Protein AF-A0A6N7YZJ5-F1 (afdb_monomer)

Foldseek 3Di:
DDDDPPPPDPDPDPDKDKDKDKDKDAACAWDQPDPVGTDHHGDIDIDIWIWIFDDDPNDTPDIDTHDDDPPPPDPDDDPPPDD

Organism: NCBI:txid664692

Radius of gyration: 19.22 Å; Cα contacts (8 Å, |Δi|>4): 106; chains: 1; bounding box: 45×31×56 Å

pLDDT: mean 73.11, std 19.75, range [38.09, 96.5]

Nearest PDB structures (foldseek):
  7xdu-assembly1_A  TM=4.362E-01  e=9.620E+00  Thermoanaerobacter thermohydrosulfuricus
  2dtt-assembly2_E  TM=3.140E-01  e=3.297E+00  Pyrococcus horikoshii OT3
  6iaq-assembly1_A  TM=3.910E-01  e=9.620E+00  Mycolicibacterium smegmatis

Structure (mmCIF, N/CA/C/O backbone):
data_AF-A0A6N7YZJ5-F1
#
_entry.id   AF-A0A6N7YZJ5-F1
#
loop_
_atom_site.group_PDB
_atom_site.id
_atom_site.type_symbol
_atom_site.label_atom_id
_atom_site.label_alt_id
_atom_site.label_comp_id
_atom_site.label_asym_id
_atom_site.label_entity_id
_atom_site.label_seq_id
_atom_site.pdbx_PDB_ins_code
_atom_site.Cartn_x
_atom_site.Cartn_y
_atom_site.Cartn_z
_atom_site.occupancy
_atom_site.B_iso_or_equiv
_atom_site.auth_seq_id
_atom_site.auth_comp_id
_atom_site.auth_asym_id
_atom_site.auth_atom_id
_atom_site.pdbx_PDB_model_num
AT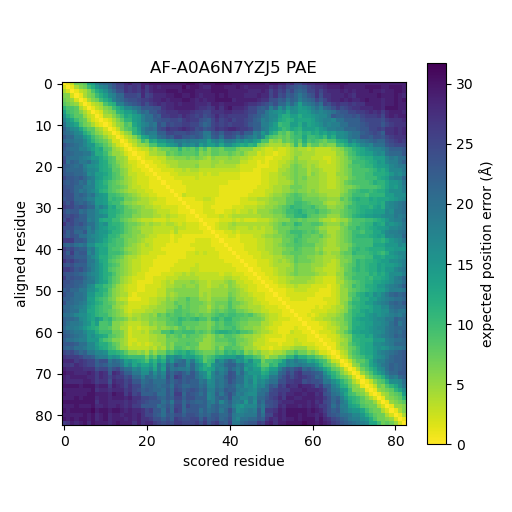OM 1 N N . MET A 1 1 ? 8.150 -15.289 39.747 1.00 39.47 1 MET A N 1
ATOM 2 C CA . MET A 1 1 ? 7.617 -15.222 38.370 1.00 39.47 1 MET A CA 1
ATOM 3 C C . MET A 1 1 ? 6.662 -14.042 38.314 1.00 39.47 1 MET A C 1
ATOM 5 O O . MET A 1 1 ? 5.509 -14.184 38.695 1.00 39.47 1 MET A O 1
ATOM 9 N N . GLU A 1 2 ? 7.171 -12.857 37.973 1.00 38.09 2 GLU A N 1
ATOM 10 C CA . GLU A 1 2 ? 6.355 -11.644 37.856 1.00 38.09 2 GLU A CA 1
ATOM 11 C C . GLU A 1 2 ? 5.547 -11.687 36.559 1.00 38.09 2 GLU A C 1
ATOM 13 O O . GLU A 1 2 ? 6.093 -11.828 35.464 1.00 38.09 2 GLU A O 1
ATOM 18 N N . GLY A 1 3 ? 4.224 -11.617 36.709 1.00 42.62 3 GLY A N 1
ATOM 19 C CA . GLY A 1 3 ? 3.276 -11.594 35.608 1.00 42.62 3 GLY A CA 1
ATOM 20 C C . GLY A 1 3 ? 3.448 -10.327 34.783 1.00 42.62 3 GLY A C 1
ATOM 21 O O . GLY A 1 3 ? 3.354 -9.212 35.293 1.00 42.62 3 GLY A O 1
ATOM 22 N N . THR A 1 4 ? 3.683 -10.504 33.488 1.00 47.03 4 THR A N 1
ATOM 23 C CA . THR A 1 4 ? 3.691 -9.425 32.508 1.00 47.03 4 THR A CA 1
ATOM 24 C C . THR A 1 4 ? 2.309 -8.782 32.523 1.00 47.03 4 THR A C 1
ATOM 26 O O . THR A 1 4 ? 1.324 -9.394 32.111 1.00 47.03 4 THR A O 1
ATOM 29 N N . ALA A 1 5 ? 2.221 -7.558 33.046 1.00 51.81 5 ALA A N 1
ATOM 30 C CA . ALA A 1 5 ? 1.012 -6.755 33.000 1.00 51.81 5 ALA A CA 1
ATOM 31 C C . ALA A 1 5 ? 0.604 -6.586 31.530 1.00 51.81 5 ALA A C 1
ATOM 33 O O . ALA A 1 5 ? 1.188 -5.794 30.788 1.00 51.81 5 ALA A O 1
ATOM 34 N N . GLY A 1 6 ? -0.366 -7.394 31.093 1.00 45.38 6 GLY A N 1
ATOM 35 C CA . GLY A 1 6 ? -0.927 -7.320 29.755 1.00 45.38 6 GLY A CA 1
ATOM 36 C C . GLY A 1 6 ? -1.394 -5.893 29.521 1.00 45.38 6 GLY A C 1
ATOM 37 O O . GLY A 1 6 ? -2.223 -5.384 30.279 1.00 45.38 6 GLY A O 1
ATOM 38 N N . ARG A 1 7 ? -0.819 -5.225 28.513 1.00 55.44 7 ARG A N 1
ATOM 39 C CA . ARG A 1 7 ? -1.233 -3.878 28.114 1.00 55.44 7 ARG A CA 1
ATOM 40 C C . ARG A 1 7 ? -2.742 -3.917 27.897 1.00 55.44 7 ARG A C 1
ATOM 42 O O . ARG A 1 7 ? -3.216 -4.505 26.928 1.00 55.44 7 ARG A O 1
ATOM 49 N N . ARG A 1 8 ? -3.501 -3.327 28.824 1.00 51.81 8 ARG A N 1
ATOM 50 C CA . ARG A 1 8 ? -4.939 -3.129 28.662 1.00 51.81 8 ARG A CA 1
ATOM 51 C C . ARG A 1 8 ? -5.104 -2.121 27.542 1.00 51.81 8 ARG A C 1
ATOM 53 O O . ARG A 1 8 ? -4.949 -0.920 27.750 1.00 51.81 8 ARG A O 1
ATOM 60 N N . PHE A 1 9 ? -5.358 -2.622 26.339 1.00 53.62 9 PHE A N 1
ATOM 61 C CA . PHE A 1 9 ? -5.819 -1.770 25.262 1.00 53.62 9 PHE A CA 1
ATOM 62 C C . PHE A 1 9 ? -7.137 -1.135 25.718 1.00 53.62 9 PHE A C 1
ATOM 64 O O . PHE A 1 9 ? -7.991 -1.841 26.267 1.00 53.62 9 PHE A O 1
ATOM 71 N N . PRO A 1 10 ? -7.298 0.189 25.565 1.00 55.66 10 PRO A N 1
ATOM 72 C CA . PRO A 1 10 ? -8.555 0.838 25.892 1.00 55.66 10 PRO A CA 1
ATOM 73 C C . PRO A 1 10 ? -9.693 0.145 25.129 1.00 55.66 10 PRO A C 1
ATOM 75 O O . PRO A 1 10 ? -9.460 -0.345 24.017 1.00 55.66 10 PRO A O 1
ATOM 78 N N . PRO A 1 11 ? -10.909 0.082 25.704 1.00 58.38 11 PRO A N 1
ATOM 79 C CA . PRO A 1 11 ? -12.045 -0.538 25.036 1.00 58.38 11 PRO A CA 1
ATOM 80 C C . PRO A 1 11 ? -12.168 0.039 23.627 1.00 58.38 11 PRO A C 1
ATOM 82 O O . PRO A 1 11 ? -12.111 1.260 23.445 1.00 58.38 11 PRO A O 1
ATOM 85 N N . ALA A 1 12 ? -12.267 -0.849 22.633 1.00 62.16 12 ALA A N 1
ATOM 86 C CA . ALA A 1 12 ? -12.317 -0.463 21.231 1.00 62.16 12 ALA A CA 1
ATOM 87 C C . ALA A 1 12 ? -13.409 0.599 21.054 1.00 62.16 12 ALA A C 1
ATOM 89 O O . ALA A 1 12 ? -14.590 0.336 21.299 1.00 62.16 12 ALA A O 1
ATOM 90 N N . ARG A 1 13 ? -13.014 1.823 20.675 1.00 60.09 13 ARG A N 1
ATOM 91 C CA . ARG A 1 13 ? -13.978 2.864 20.309 1.00 60.09 13 ARG A CA 1
ATOM 92 C C . ARG A 1 13 ? -14.848 2.287 19.199 1.00 60.09 13 ARG A C 1
ATOM 94 O O . ARG A 1 13 ? -14.333 1.970 18.133 1.00 60.09 13 ARG A O 1
ATOM 101 N N . ARG A 1 14 ? -16.151 2.143 19.446 1.00 59.91 14 ARG A N 1
ATOM 102 C CA . ARG A 1 14 ? -17.100 1.733 18.407 1.00 59.91 14 ARG A CA 1
ATOM 103 C C . ARG A 1 14 ? -17.133 2.826 17.340 1.00 59.91 14 ARG A C 1
ATOM 105 O O . ARG A 1 14 ? -17.612 3.925 17.598 1.00 59.91 14 ARG A O 1
ATOM 112 N N . GLY A 1 15 ? -16.581 2.537 16.167 1.00 64.81 15 GLY A N 1
ATOM 113 C CA . GLY A 1 15 ? -16.550 3.456 15.035 1.00 64.81 15 GLY A CA 1
ATOM 114 C C . GLY A 1 15 ? -15.475 3.079 14.014 1.00 64.81 15 GLY A C 1
ATOM 115 O O . GLY A 1 15 ? -14.598 2.272 14.314 1.00 64.81 15 GLY A O 1
ATOM 116 N N . PRO A 1 16 ? -15.529 3.644 12.798 1.00 69.00 16 PRO A N 1
ATOM 117 C CA . PRO A 1 16 ? -14.525 3.385 11.775 1.00 69.00 16 PRO A CA 1
ATOM 118 C C . PRO A 1 16 ? -13.175 3.960 12.210 1.00 69.00 16 PRO A C 1
ATOM 120 O O . PRO A 1 16 ? -13.037 5.173 12.390 1.00 69.00 16 PRO A O 1
ATOM 123 N N . HIS A 1 17 ? -12.163 3.107 12.339 1.00 84.69 17 HIS A N 1
ATOM 124 C CA . HIS A 1 17 ? -10.799 3.556 12.586 1.00 84.69 17 HIS A CA 1
ATOM 125 C C . HIS A 1 17 ? -10.117 3.890 11.262 1.00 84.69 17 HIS A C 1
ATOM 127 O O . HIS A 1 17 ? -10.366 3.245 10.241 1.00 84.69 17 HIS A O 1
ATOM 133 N N . ARG A 1 18 ? -9.259 4.913 11.265 1.00 84.31 18 ARG A N 1
ATOM 134 C CA . ARG A 1 18 ? -8.475 5.315 10.095 1.00 84.31 18 ARG A CA 1
ATOM 135 C C . ARG A 1 18 ? -7.027 5.535 10.495 1.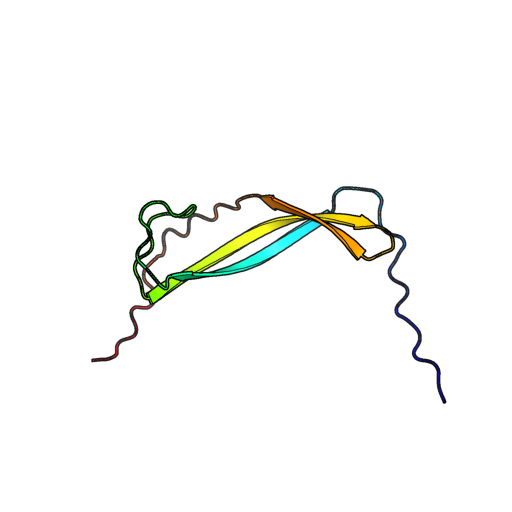00 84.31 18 ARG A C 1
ATOM 137 O O . ARG A 1 18 ? -6.762 6.159 11.517 1.00 84.31 18 ARG A O 1
ATOM 144 N N . THR A 1 19 ? -6.107 5.050 9.676 1.00 88.12 19 THR A N 1
ATOM 145 C CA . THR A 1 19 ? -4.671 5.289 9.822 1.00 88.12 19 THR A CA 1
ATOM 146 C C . THR A 1 19 ? -4.018 5.468 8.456 1.00 88.12 19 THR A C 1
ATOM 148 O O . THR A 1 19 ? -4.606 5.139 7.426 1.00 88.12 19 THR A O 1
ATOM 151 N N . ARG A 1 20 ? -2.797 5.997 8.436 1.00 87.38 20 ARG A N 1
ATOM 152 C CA . ARG A 1 20 ? -1.953 6.030 7.240 1.00 87.38 20 ARG A CA 1
ATOM 153 C C . ARG A 1 20 ? -1.073 4.783 7.232 1.00 87.38 20 ARG A C 1
ATOM 155 O O . ARG A 1 20 ? -0.484 4.453 8.256 1.00 87.38 20 ARG A O 1
ATOM 162 N N . ALA A 1 21 ? -0.972 4.117 6.089 1.00 85.38 21 ALA A N 1
ATOM 163 C CA . ALA A 1 21 ? -0.046 3.010 5.882 1.00 85.38 21 ALA A CA 1
ATOM 164 C C . ALA A 1 21 ? 0.955 3.371 4.788 1.00 85.38 21 ALA A C 1
ATOM 166 O O . ALA A 1 21 ? 0.565 3.824 3.712 1.00 85.38 21 ALA A O 1
ATOM 167 N N . LEU A 1 22 ? 2.238 3.150 5.060 1.00 87.00 22 LEU A N 1
ATOM 168 C CA . LEU A 1 22 ? 3.287 3.202 4.048 1.00 87.00 22 LEU A CA 1
ATOM 169 C C . LEU A 1 22 ? 3.235 1.899 3.247 1.00 87.00 22 LEU A C 1
ATOM 171 O O . LEU A 1 22 ? 3.149 0.821 3.828 1.00 87.00 22 LEU A O 1
ATOM 175 N N . THR A 1 23 ? 3.206 2.001 1.923 1.00 84.25 23 THR A N 1
ATOM 176 C CA . THR A 1 23 ? 3.122 0.859 1.008 1.00 84.25 23 THR A CA 1
ATOM 177 C C . THR A 1 23 ? 4.254 0.936 -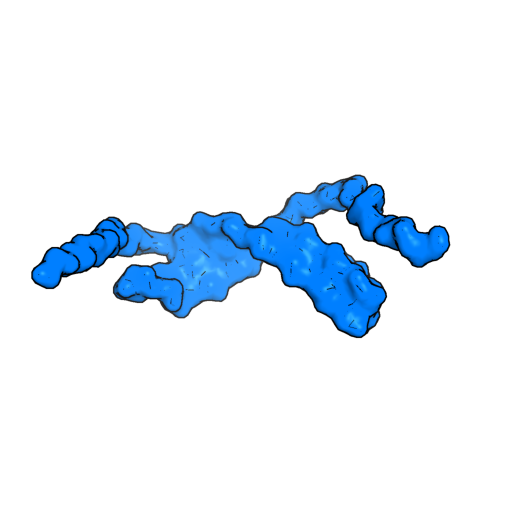0.006 1.00 84.25 23 THR A C 1
ATOM 179 O O . THR A 1 23 ? 4.539 2.014 -0.527 1.00 84.25 23 THR A O 1
ATOM 182 N N . GLU A 1 24 ? 4.868 -0.209 -0.289 1.00 90.50 24 GLU A N 1
ATOM 183 C CA . GLU A 1 24 ? 5.905 -0.378 -1.304 1.00 90.50 24 GLU A CA 1
ATOM 184 C C . GLU A 1 24 ? 5.479 -1.488 -2.272 1.00 90.50 24 GLU A C 1
ATOM 186 O O . GLU A 1 24 ? 5.030 -2.553 -1.845 1.00 90.50 24 GLU A O 1
ATOM 191 N N . PHE A 1 25 ? 5.581 -1.224 -3.573 1.00 88.31 25 PHE A N 1
ATOM 192 C CA . PHE A 1 25 ? 5.294 -2.173 -4.643 1.00 88.31 25 PHE A CA 1
ATOM 193 C C . PHE A 1 25 ? 6.567 -2.432 -5.435 1.00 88.31 25 PHE A C 1
ATOM 195 O O . PHE A 1 25 ? 7.156 -1.494 -5.965 1.00 88.31 25 PHE A O 1
ATOM 202 N N . HIS A 1 26 ? 6.950 -3.701 -5.558 1.00 93.44 26 HIS A N 1
ATOM 203 C CA . HIS A 1 26 ? 8.060 -4.132 -6.404 1.00 93.44 26 HIS A CA 1
ATOM 204 C C . HIS A 1 26 ? 7.508 -4.746 -7.686 1.00 93.44 26 HIS A C 1
ATOM 206 O O . HIS A 1 26 ? 6.756 -5.724 -7.645 1.00 93.44 26 HIS A O 1
ATOM 212 N N . ALA A 1 27 ? 7.875 -4.178 -8.828 1.00 94.94 27 ALA A N 1
ATOM 213 C CA . ALA A 1 27 ? 7.492 -4.711 -10.122 1.00 94.94 27 ALA A CA 1
ATOM 214 C C . ALA A 1 27 ? 8.480 -5.800 -10.553 1.00 94.94 27 ALA A C 1
ATOM 216 O O . ALA A 1 27 ? 9.599 -5.514 -10.963 1.00 94.94 27 ALA A O 1
ATOM 217 N N . PHE A 1 28 ? 8.065 -7.064 -10.496 1.00 95.06 28 PHE A N 1
ATOM 218 C CA . PHE A 1 28 ? 8.855 -8.170 -11.058 1.00 95.06 28 PHE A CA 1
ATOM 219 C C . PHE A 1 28 ? 8.716 -8.275 -12.585 1.00 95.06 28 PHE A C 1
ATOM 221 O O . PHE A 1 28 ? 9.589 -8.820 -13.255 1.00 95.06 28 PHE A O 1
ATOM 228 N N . HIS A 1 29 ? 7.631 -7.723 -13.134 1.00 96.38 29 HIS A N 1
ATOM 229 C CA . HIS A 1 29 ? 7.329 -7.674 -14.561 1.00 96.38 29 HIS A CA 1
ATOM 230 C C . HIS A 1 29 ? 6.701 -6.326 -14.917 1.00 96.38 29 HIS A C 1
ATOM 232 O O . HIS A 1 29 ? 6.128 -5.654 -14.055 1.00 96.38 29 HIS A O 1
ATOM 238 N N . ASP A 1 30 ? 6.758 -5.970 -16.198 1.00 95.50 30 ASP A N 1
ATOM 239 C CA . ASP A 1 30 ? 6.068 -4.802 -16.734 1.00 95.50 30 ASP A CA 1
ATOM 240 C C . ASP A 1 30 ? 4.556 -4.880 -16.485 1.00 95.50 30 ASP A C 1
ATOM 242 O O . ASP A 1 30 ? 3.907 -5.913 -16.679 1.00 95.50 30 ASP A O 1
ATOM 246 N N . ARG A 1 31 ? 3.973 -3.752 -16.079 1.00 92.50 31 ARG A N 1
ATOM 247 C CA . ARG A 1 31 ? 2.543 -3.619 -15.819 1.00 92.50 31 ARG A CA 1
ATOM 248 C C . ARG A 1 31 ? 2.055 -2.244 -16.244 1.00 92.50 31 ARG A C 1
ATOM 250 O O . ARG A 1 31 ? 2.087 -1.292 -15.472 1.00 92.50 31 ARG A O 1
ATOM 257 N N . GLU A 1 32 ? 1.522 -2.160 -17.459 1.00 92.56 32 GLU A N 1
ATOM 258 C CA . GLU A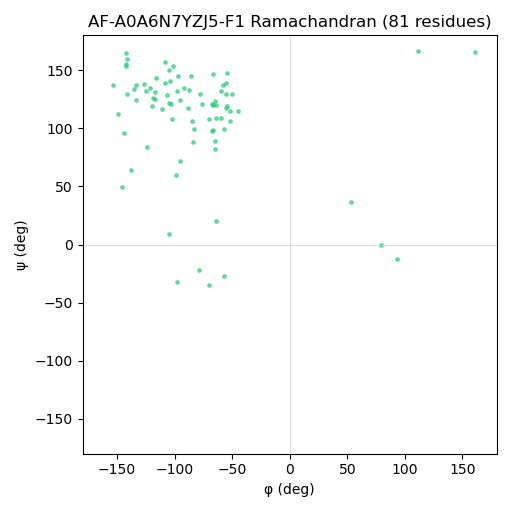 1 32 ? 1.004 -0.890 -17.988 1.00 92.56 32 GLU A CA 1
ATOM 259 C C . GLU A 1 32 ? -0.279 -0.435 -17.284 1.00 92.56 32 GLU A C 1
ATOM 261 O O . GLU A 1 32 ? -0.485 0.749 -17.037 1.00 92.56 32 GLU A O 1
ATOM 266 N N . GLN A 1 33 ? -1.121 -1.390 -16.889 1.00 89.38 33 GLN A N 1
ATOM 267 C CA . GLN A 1 33 ? -2.372 -1.138 -16.174 1.00 89.38 33 GLN A CA 1
ATOM 268 C C . GLN A 1 33 ? -2.187 -1.358 -14.671 1.00 89.38 33 GLN A C 1
ATOM 270 O O . GLN A 1 33 ? -2.803 -2.249 -14.074 1.00 89.38 33 GLN A O 1
ATOM 275 N N . PHE A 1 34 ? -1.275 -0.603 -14.062 1.00 86.62 34 PHE A N 1
ATOM 276 C CA . PHE A 1 34 ? -1.144 -0.560 -12.611 1.00 86.62 34 PHE A CA 1
ATOM 277 C C . PHE A 1 34 ? -1.892 0.646 -12.034 1.00 86.62 34 PHE A C 1
ATOM 279 O O . PHE A 1 34 ? -1.987 1.709 -12.645 1.00 86.62 34 PHE A O 1
ATOM 286 N N . THR A 1 35 ? -2.463 0.462 -10.844 1.00 80.38 35 THR A N 1
ATOM 287 C CA . THR A 1 35 ? -3.403 1.401 -10.212 1.00 80.38 35 THR A CA 1
ATOM 288 C C . THR A 1 35 ? -2.836 2.815 -10.038 1.00 80.38 35 THR A C 1
ATOM 290 O O . THR A 1 35 ? -3.606 3.779 -10.017 1.00 80.38 35 THR A O 1
ATOM 293 N N . PHE A 1 36 ? -1.511 2.948 -9.919 1.00 77.69 36 PHE A N 1
ATOM 294 C CA . PHE A 1 36 ? -0.811 4.222 -9.718 1.00 77.69 36 PHE A CA 1
ATOM 295 C C . PHE A 1 36 ? -0.091 4.743 -10.975 1.00 77.69 36 PHE A C 1
ATOM 297 O O . PHE A 1 36 ? 0.608 5.749 -10.906 1.00 77.69 36 PHE A O 1
ATOM 304 N N . GLY A 1 37 ? -0.325 4.114 -12.127 1.00 86.00 37 GLY A N 1
ATOM 305 C CA . GLY A 1 37 ? 0.367 4.379 -13.389 1.00 86.00 37 GLY A CA 1
ATOM 306 C C . GLY A 1 37 ? 1.265 3.207 -13.793 1.00 86.00 37 GLY A C 1
ATOM 307 O O . GLY A 1 37 ? 1.494 2.325 -12.970 1.00 86.00 37 GLY A O 1
ATOM 308 N N . PRO A 1 38 ? 1.750 3.164 -15.045 1.00 90.94 38 PRO A N 1
ATOM 309 C CA . PRO A 1 38 ? 2.574 2.065 -15.540 1.00 90.94 38 PRO A CA 1
ATOM 310 C C . PRO A 1 38 ? 3.814 1.812 -14.674 1.00 90.94 38 PRO A C 1
ATOM 312 O O . PRO A 1 38 ? 4.487 2.762 -14.277 1.00 90.94 38 PRO A O 1
ATOM 315 N N . LEU A 1 39 ? 4.138 0.540 -14.442 1.00 92.25 39 LEU A N 1
ATOM 316 C CA . LEU A 1 39 ? 5.398 0.101 -13.835 1.00 92.25 39 LEU A CA 1
ATOM 317 C C . LEU A 1 39 ? 6.197 -0.740 -14.831 1.00 92.25 39 LEU A C 1
ATOM 319 O O . LEU A 1 39 ? 5.616 -1.529 -15.581 1.00 92.25 39 LEU A O 1
ATOM 323 N N . ARG A 1 40 ? 7.520 -0.594 -14.822 1.00 94.62 40 ARG A N 1
ATOM 324 C CA . ARG A 1 40 ? 8.462 -1.456 -15.546 1.00 94.62 40 ARG A CA 1
ATOM 325 C C . ARG A 1 40 ? 9.105 -2.455 -14.590 1.00 94.62 40 ARG A C 1
ATOM 327 O O . ARG A 1 40 ? 9.192 -2.206 -13.390 1.00 94.62 40 ARG A O 1
ATOM 334 N N . ALA A 1 41 ? 9.541 -3.598 -15.107 1.00 96.50 41 ALA A N 1
ATOM 335 C CA . ALA A 1 41 ? 10.255 -4.592 -14.314 1.00 96.50 41 ALA A CA 1
ATOM 336 C C . ALA A 1 41 ? 11.488 -3.964 -13.635 1.00 96.50 41 ALA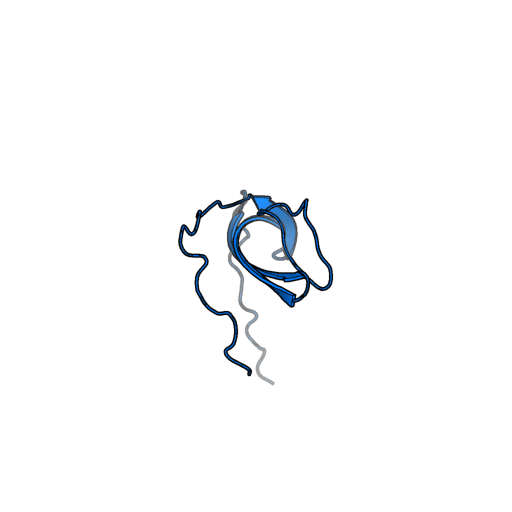 A C 1
ATOM 338 O O . ALA A 1 41 ? 12.296 -3.297 -14.280 1.00 96.50 41 ALA A O 1
ATOM 339 N N . GLY A 1 42 ? 11.622 -4.181 -12.328 1.00 95.31 42 GLY A N 1
ATOM 340 C CA . GLY A 1 42 ? 12.646 -3.580 -11.474 1.00 95.31 42 GLY A CA 1
ATOM 341 C C . GLY A 1 42 ? 12.217 -2.288 -10.773 1.00 95.31 42 GLY A C 1
ATOM 342 O O . GLY A 1 42 ? 12.898 -1.871 -9.836 1.00 95.31 42 GLY A O 1
ATOM 343 N N . ASP A 1 43 ? 11.095 -1.674 -11.161 1.00 90.50 43 ASP A N 1
ATOM 344 C CA . ASP A 1 43 ? 10.605 -0.470 -10.492 1.00 90.50 43 ASP A CA 1
ATOM 345 C C . ASP A 1 43 ? 10.156 -0.761 -9.055 1.00 90.50 43 ASP A C 1
ATOM 347 O O . ASP A 1 43 ? 9.581 -1.810 -8.739 1.00 90.50 43 ASP A O 1
ATOM 351 N N . VAL A 1 44 ? 10.363 0.237 -8.196 1.00 90.31 44 VAL A N 1
ATOM 352 C CA . VAL A 1 44 ? 9.810 0.286 -6.844 1.00 90.31 44 VAL A CA 1
ATOM 353 C C . VAL A 1 44 ? 8.934 1.525 -6.722 1.00 90.31 44 VAL A C 1
ATOM 355 O O . VAL A 1 44 ? 9.402 2.654 -6.878 1.00 90.31 44 VAL A O 1
ATOM 358 N N . ASP A 1 45 ? 7.650 1.323 -6.439 1.00 86.19 45 ASP A N 1
ATOM 359 C CA . ASP A 1 45 ? 6.700 2.406 -6.195 1.00 86.19 45 ASP A CA 1
ATOM 360 C C . ASP A 1 45 ? 6.351 2.492 -4.712 1.00 86.19 45 ASP A C 1
ATOM 362 O O . ASP A 1 45 ? 5.973 1.500 -4.092 1.00 86.19 45 ASP A O 1
ATOM 366 N N . ARG A 1 46 ? 6.472 3.690 -4.138 1.00 87.44 46 ARG A N 1
ATOM 367 C CA . ARG A 1 46 ? 6.199 3.951 -2.723 1.00 87.44 46 ARG A CA 1
ATOM 368 C C . ARG A 1 46 ? 5.070 4.951 -2.604 1.00 87.44 46 ARG A C 1
ATOM 370 O O . ARG A 1 46 ? 5.156 6.054 -3.140 1.00 87.44 46 ARG A O 1
ATOM 377 N N . CYS A 1 47 ? 4.036 4.601 -1.851 1.00 82.31 47 CYS A N 1
ATOM 378 C CA . CYS A 1 47 ? 2.927 5.507 -1.593 1.00 82.31 47 CYS A CA 1
ATOM 379 C C . CYS A 1 47 ? 2.411 5.382 -0.160 1.00 82.31 47 CYS A C 1
ATOM 381 O O . CYS A 1 47 ? 2.574 4.368 0.518 1.00 82.31 47 CYS A O 1
ATOM 383 N N . THR A 1 48 ? 1.791 6.455 0.324 1.00 85.56 48 THR A N 1
ATOM 384 C CA . THR A 1 48 ? 1.031 6.413 1.574 1.00 85.56 48 THR A CA 1
ATOM 385 C C . THR A 1 48 ? -0.421 6.165 1.221 1.00 85.56 48 THR A C 1
ATOM 387 O O . THR A 1 48 ? -0.988 6.946 0.470 1.00 85.56 48 THR A O 1
ATOM 390 N N . ASN A 1 49 ? -1.030 5.124 1.778 1.00 84.75 49 ASN A N 1
ATOM 391 C CA . ASN A 1 49 ? -2.449 4.829 1.620 1.00 84.75 49 ASN A CA 1
ATOM 392 C C . ASN A 1 49 ? -3.228 5.178 2.891 1.00 84.75 49 ASN A C 1
ATOM 394 O O . ASN A 1 49 ? -2.707 5.086 4.005 1.00 84.75 49 ASN A O 1
ATOM 398 N N . MET A 1 50 ? -4.499 5.554 2.736 1.00 87.69 50 MET A N 1
ATOM 399 C CA . MET A 1 50 ? -5.402 5.713 3.873 1.00 87.69 50 MET A CA 1
ATOM 400 C C . MET A 1 50 ? -6.070 4.369 4.152 1.00 87.69 50 MET A C 1
ATOM 402 O O . MET A 1 50 ? -6.805 3.851 3.317 1.00 87.69 50 MET A O 1
ATOM 406 N N . VAL A 1 51 ? -5.845 3.799 5.328 1.00 88.81 51 VAL A N 1
ATOM 407 C CA . VAL A 1 51 ? -6.408 2.506 5.718 1.00 88.81 51 VAL A CA 1
ATOM 408 C C . VAL A 1 51 ? -7.537 2.728 6.703 1.00 88.81 51 VAL A C 1
ATOM 410 O O . VAL A 1 51 ? -7.353 3.313 7.764 1.00 88.81 51 VAL A O 1
ATOM 413 N N . HIS A 1 52 ? -8.717 2.253 6.337 1.00 89.56 52 HIS A N 1
ATOM 414 C CA . HIS A 1 52 ? -9.885 2.186 7.192 1.00 89.56 52 HIS A CA 1
ATOM 415 C C . HIS A 1 52 ? -9.978 0.775 7.754 1.00 89.56 52 HIS A C 1
ATOM 417 O O . HIS A 1 52 ? -9.898 -0.194 6.998 1.00 89.56 52 HIS A O 1
ATOM 423 N N . TYR A 1 53 ? -10.188 0.638 9.054 1.00 89.62 53 TYR A N 1
ATOM 424 C CA . TYR A 1 53 ? -10.329 -0.672 9.664 1.00 89.62 53 TYR A CA 1
ATOM 425 C C . TYR A 1 53 ? -11.371 -0.693 10.771 1.00 89.62 53 TYR A C 1
ATOM 427 O O . TYR A 1 53 ? -11.652 0.316 11.417 1.00 89.62 53 TYR A O 1
ATOM 435 N N . ASP A 1 54 ? -11.930 -1.879 10.968 1.00 88.25 54 ASP A N 1
ATOM 436 C CA . ASP A 1 54 ? -12.845 -2.182 12.057 1.00 88.25 54 ASP A CA 1
ATOM 437 C C . ASP A 1 54 ? -12.113 -3.083 13.053 1.00 88.25 54 ASP A C 1
ATOM 439 O O . ASP A 1 54 ? -11.380 -3.994 12.647 1.00 88.25 54 ASP A O 1
ATOM 443 N N . LEU A 1 55 ? -12.308 -2.830 14.346 1.00 88.38 55 LEU A N 1
ATOM 444 C CA . LEU A 1 55 ? -11.808 -3.692 15.412 1.00 88.38 55 LEU A CA 1
ATOM 445 C C . LEU A 1 55 ? -12.946 -4.531 15.998 1.00 88.38 55 LEU A C 1
ATOM 447 O O . LEU A 1 55 ? -14.049 -4.029 16.215 1.00 88.38 55 LEU A O 1
ATOM 451 N N . ARG A 1 56 ? -12.659 -5.796 16.302 1.00 86.50 56 ARG A N 1
ATOM 452 C CA . ARG A 1 56 ? -13.517 -6.704 17.067 1.00 86.50 56 ARG A CA 1
ATOM 453 C C . ARG A 1 56 ? -12.649 -7.402 18.102 1.00 86.50 56 ARG A C 1
ATOM 455 O O . ARG A 1 56 ? -11.627 -7.975 17.745 1.00 86.50 56 ARG A O 1
ATOM 462 N N . ASP A 1 57 ? -13.024 -7.294 19.374 1.00 88.12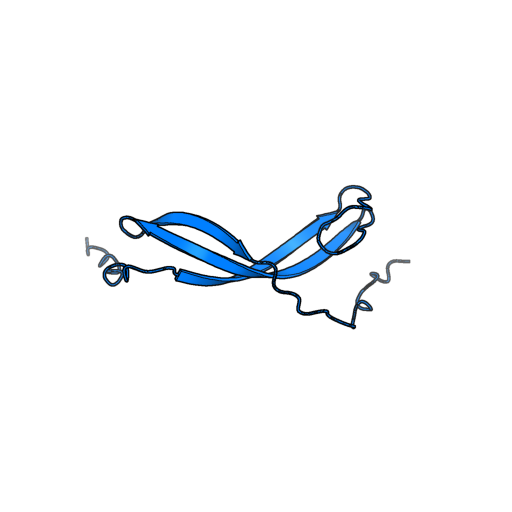 57 ASP A N 1
ATOM 463 C CA . ASP A 1 57 ? -12.299 -7.911 20.494 1.00 88.12 57 ASP A CA 1
ATOM 464 C C . ASP A 1 57 ? -10.798 -7.542 20.527 1.00 88.12 57 ASP A C 1
ATOM 466 O O . ASP A 1 57 ? -9.934 -8.348 20.851 1.00 88.12 57 ASP A O 1
ATOM 470 N N . GLY A 1 58 ? -10.481 -6.294 20.151 1.00 84.69 58 GLY A N 1
ATOM 471 C CA . GLY A 1 58 ? -9.109 -5.771 20.090 1.00 84.69 58 GLY A CA 1
ATOM 472 C C . GLY A 1 58 ? -8.305 -6.189 18.853 1.00 84.69 58 GLY A C 1
ATOM 473 O O . GLY A 1 58 ? -7.170 -5.747 18.696 1.00 84.69 58 GLY A O 1
ATOM 474 N N . LEU A 1 59 ? -8.887 -6.988 17.956 1.00 86.44 59 LEU A N 1
ATOM 475 C CA . LEU A 1 59 ? -8.259 -7.477 16.729 1.00 86.44 59 LEU A CA 1
ATOM 476 C C . LEU A 1 59 ? -8.855 -6.810 15.489 1.00 86.44 59 LEU A C 1
ATOM 478 O O . LEU A 1 59 ? -9.994 -6.343 15.503 1.00 86.44 59 LEU A O 1
ATOM 482 N N . PHE A 1 60 ? -8.102 -6.790 14.389 1.00 87.31 60 PHE A N 1
ATOM 483 C CA . PHE A 1 60 ? -8.619 -6.333 13.101 1.00 87.31 60 PHE A CA 1
ATOM 484 C C . PHE A 1 60 ? -9.684 -7.300 12.581 1.00 87.31 60 PHE A C 1
ATOM 486 O O . PHE A 1 60 ? -9.411 -8.473 12.349 1.00 87.31 60 PHE A O 1
ATOM 493 N N . ALA A 1 61 ? -10.890 -6.787 12.362 1.00 87.88 61 ALA A N 1
ATOM 49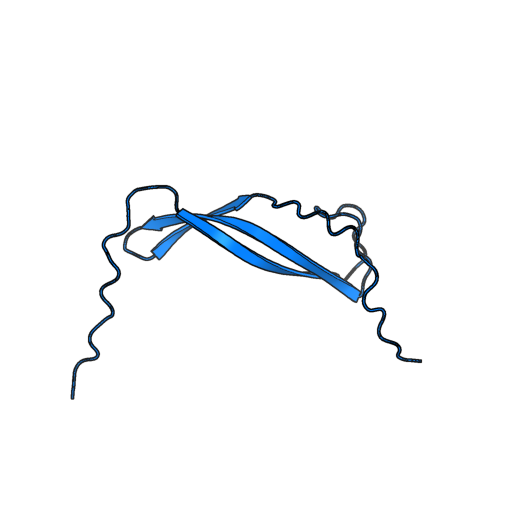4 C CA . ALA A 1 61 ? -12.001 -7.551 11.801 1.00 87.88 61 ALA A CA 1
ATOM 495 C C . ALA A 1 61 ? -12.165 -7.309 10.296 1.00 87.88 61 ALA A C 1
ATOM 497 O O . ALA A 1 61 ? -12.593 -8.191 9.556 1.00 87.88 61 ALA A O 1
ATOM 498 N N . ARG A 1 62 ? -11.843 -6.096 9.835 1.00 87.19 62 ARG A N 1
ATOM 499 C CA . ARG A 1 62 ? -11.934 -5.710 8.426 1.00 87.19 62 ARG A CA 1
ATOM 500 C C . ARG A 1 62 ? -10.952 -4.594 8.127 1.00 87.19 62 ARG A C 1
ATOM 502 O O . ARG A 1 62 ? -10.874 -3.637 8.887 1.00 87.19 62 ARG A O 1
ATOM 509 N N . ILE A 1 63 ? -10.266 -4.688 6.992 1.00 89.06 63 ILE A N 1
ATOM 510 C CA . ILE A 1 63 ? -9.350 -3.664 6.483 1.00 89.06 63 ILE A CA 1
ATOM 511 C C . ILE A 1 63 ? -9.839 -3.234 5.099 1.00 89.06 63 ILE A C 1
ATOM 513 O O . ILE A 1 63 ? -10.234 -4.056 4.274 1.00 89.06 63 ILE A O 1
ATOM 517 N N . ARG A 1 64 ? -9.863 -1.927 4.856 1.00 88.25 64 ARG A N 1
ATOM 518 C CA . ARG A 1 64 ? -10.264 -1.285 3.603 1.00 88.25 64 ARG A CA 1
ATOM 519 C C . ARG A 1 64 ? -9.243 -0.205 3.286 1.00 88.25 64 ARG A C 1
ATOM 521 O O . ARG A 1 64 ? -8.893 0.578 4.161 1.00 88.25 64 ARG A O 1
ATOM 528 N N . VAL A 1 65 ? -8.782 -0.135 2.045 1.00 84.12 65 VAL A N 1
ATOM 529 C CA . VAL A 1 65 ? -7.747 0.824 1.645 1.00 84.12 65 VAL A CA 1
ATOM 530 C C . VAL A 1 65 ? -8.363 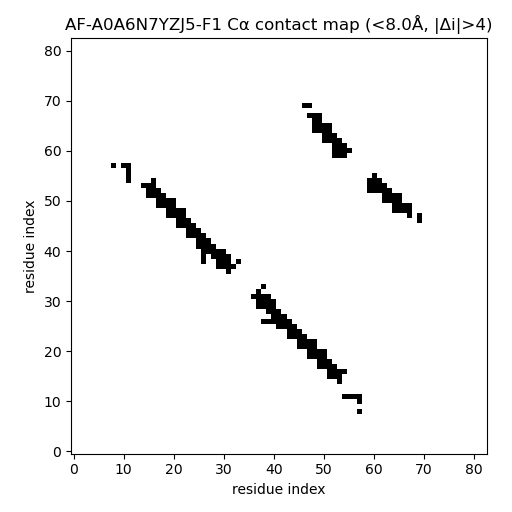1.866 0.721 1.00 84.12 65 VAL A C 1
ATOM 532 O O . VAL A 1 65 ? -8.856 1.550 -0.359 1.00 84.12 65 VAL A O 1
ATOM 535 N N . GLY A 1 66 ? -8.365 3.116 1.171 1.00 75.75 66 GLY A N 1
ATOM 536 C CA . GLY A 1 66 ? -8.674 4.285 0.365 1.00 75.75 66 GLY A CA 1
ATOM 537 C C . GLY A 1 66 ? -7.409 4.802 -0.313 1.00 75.75 66 GLY A C 1
ATOM 538 O O . GLY A 1 66 ? -6.367 4.971 0.324 1.00 75.75 66 GLY A O 1
ATOM 539 N N . ARG A 1 67 ? -7.509 5.074 -1.616 1.00 69.00 67 ARG A N 1
ATOM 540 C CA . ARG A 1 67 ? -6.417 5.665 -2.397 1.00 69.00 67 ARG A CA 1
ATOM 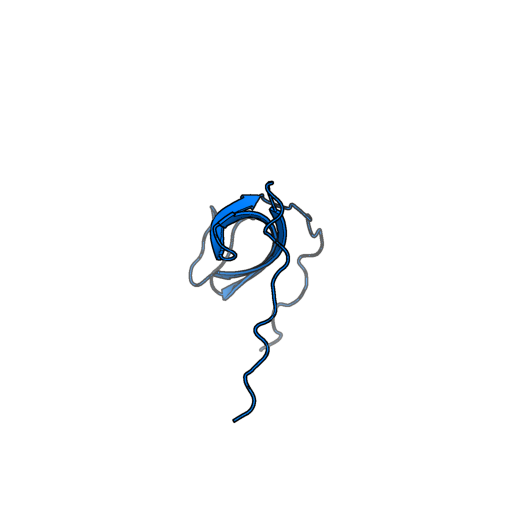541 C C . ARG A 1 67 ? -6.129 7.072 -1.870 1.00 69.00 67 ARG A C 1
ATOM 543 O O . ARG A 1 67 ? -7.008 7.928 -1.927 1.00 69.00 67 ARG A O 1
ATOM 550 N N . TYR A 1 68 ? -4.913 7.322 -1.395 1.00 58.12 68 TYR A N 1
ATOM 551 C CA . TYR A 1 68 ? -4.450 8.675 -1.093 1.00 58.12 68 TYR A CA 1
ATOM 552 C C . TYR A 1 68 ? -3.526 9.125 -2.226 1.00 58.12 68 TYR A C 1
ATOM 554 O O . TYR A 1 68 ? -2.426 8.610 -2.399 1.00 58.12 68 TYR A O 1
ATOM 562 N N . ARG A 1 69 ? -4.008 10.059 -3.054 1.00 52.75 69 ARG A N 1
ATOM 563 C CA . ARG A 1 69 ? -3.191 10.723 -4.074 1.00 52.75 69 ARG A CA 1
ATOM 564 C C . ARG A 1 69 ? -2.446 11.882 -3.414 1.00 52.75 69 ARG A C 1
ATOM 566 O O . ARG A 1 69 ? -2.935 13.004 -3.433 1.00 52.75 69 ARG A O 1
ATOM 573 N N . ALA A 1 70 ? -1.260 11.635 -2.867 1.00 48.62 70 ALA A N 1
ATOM 574 C CA . ALA A 1 70 ? -0.221 12.649 -2.997 1.00 48.62 70 ALA A CA 1
ATOM 575 C C . ALA A 1 70 ? 0.406 12.404 -4.368 1.00 48.62 70 ALA A C 1
ATOM 577 O O . ALA A 1 70 ? 1.156 11.451 -4.557 1.00 48.62 70 ALA A O 1
ATOM 578 N N . TRP A 1 71 ? -0.017 13.194 -5.353 1.00 40.53 71 TRP A N 1
ATOM 579 C CA . TRP A 1 71 ? 0.649 13.269 -6.644 1.00 40.53 71 TRP A CA 1
ATOM 580 C C . TRP A 1 71 ? 2.032 13.862 -6.385 1.00 40.53 71 TRP A C 1
ATOM 582 O O . TRP A 1 71 ? 2.196 15.080 -6.349 1.00 40.53 71 TRP A O 1
ATOM 592 N N . SER A 1 72 ? 3.014 13.011 -6.108 1.00 44.75 72 SER A N 1
ATOM 593 C CA . SER A 1 72 ? 4.403 13.436 -6.082 1.00 44.75 72 SER A CA 1
ATOM 594 C C . SER A 1 72 ? 4.763 13.796 -7.516 1.00 44.75 72 SER A C 1
ATOM 596 O O . SER A 1 72 ? 5.072 12.926 -8.325 1.00 44.75 72 SER A O 1
ATOM 598 N N . ALA A 1 73 ? 4.725 15.089 -7.829 1.00 41.97 73 ALA A N 1
ATOM 599 C CA . ALA A 1 73 ? 5.285 15.683 -9.041 1.00 41.97 73 ALA A CA 1
ATOM 600 C C . ALA A 1 73 ? 6.822 15.535 -9.118 1.00 41.97 73 ALA A C 1
ATOM 602 O O . ALA A 1 73 ? 7.480 16.269 -9.843 1.00 41.97 73 ALA A O 1
ATOM 603 N N . ASP A 1 74 ? 7.394 14.587 -8.376 1.00 46.03 74 ASP A N 1
ATOM 604 C CA . ASP A 1 74 ? 8.822 14.437 -8.172 1.00 46.03 74 ASP A CA 1
ATOM 605 C C . ASP A 1 74 ? 9.206 12.953 -8.247 1.00 46.03 74 ASP A C 1
ATOM 607 O O . ASP A 1 74 ? 9.591 12.300 -7.281 1.00 46.03 74 ASP A O 1
ATOM 611 N N . LYS A 1 75 ? 9.010 12.370 -9.432 1.00 42.53 75 LYS A N 1
ATOM 612 C CA . LYS A 1 75 ? 9.617 11.088 -9.809 1.00 42.53 75 LYS A CA 1
ATOM 613 C C . LYS A 1 75 ? 10.905 11.378 -10.577 1.00 42.53 75 LYS A C 1
ATOM 615 O O . LYS A 1 75 ? 10.975 11.182 -11.789 1.00 42.53 75 LYS A O 1
ATOM 620 N N . ARG A 1 76 ? 11.936 11.852 -9.872 1.00 43.34 76 ARG A N 1
ATOM 621 C CA . ARG A 1 76 ? 13.322 11.805 -10.367 1.00 43.34 76 ARG A CA 1
ATOM 622 C C . ARG A 1 76 ? 14.353 11.583 -9.255 1.00 43.34 76 ARG A C 1
ATOM 624 O O . ARG A 1 76 ? 15.374 12.249 -9.211 1.00 43.34 76 ARG A O 1
ATOM 631 N N . LEU A 1 77 ? 14.121 10.590 -8.408 1.00 45.47 77 LEU A N 1
ATOM 632 C CA . LEU A 1 77 ? 15.150 9.914 -7.608 1.00 45.47 77 LEU A CA 1
ATOM 633 C C . LEU A 1 77 ? 14.760 8.432 -7.601 1.00 45.47 77 LEU A C 1
ATOM 635 O O . LEU A 1 77 ? 13.596 8.126 -7.382 1.00 45.47 77 LEU A O 1
ATOM 639 N N . GLU A 1 78 ? 15.578 7.435 -7.905 1.00 42.88 78 GLU A N 1
ATOM 640 C CA . GLU A 1 78 ? 17.008 7.302 -8.149 1.00 42.88 78 GLU A CA 1
ATOM 641 C C . GLU A 1 78 ? 17.112 6.143 -9.146 1.00 42.88 78 GLU A C 1
ATOM 643 O O . GLU A 1 78 ? 16.822 4.994 -8.807 1.00 42.88 78 GLU A O 1
ATOM 648 N N . ARG A 1 79 ? 17.517 6.413 -10.391 1.00 41.53 79 ARG A N 1
ATOM 649 C CA . ARG A 1 79 ? 18.150 5.351 -11.175 1.00 41.53 79 ARG A CA 1
ATOM 650 C C . ARG A 1 79 ? 19.497 5.154 -10.500 1.00 41.53 79 ARG A C 1
ATOM 652 O O . ARG A 1 79 ? 20.325 6.056 -10.581 1.00 41.53 79 ARG A O 1
ATOM 659 N N . ARG A 1 80 ? 19.672 4.038 -9.786 1.00 43.19 80 ARG A N 1
ATOM 660 C CA . ARG A 1 80 ? 20.983 3.607 -9.296 1.00 43.19 80 ARG A CA 1
ATOM 661 C C . ARG A 1 80 ? 21.990 3.761 -10.432 1.00 43.19 80 ARG A C 1
ATOM 663 O O . ARG A 1 80 ? 21.863 3.119 -11.474 1.00 43.19 80 ARG A O 1
ATOM 670 N N . SER A 1 81 ? 22.931 4.667 -10.219 1.00 47.56 81 SER A N 1
ATOM 671 C CA . SER A 1 81 ? 24.171 4.781 -10.964 1.00 47.56 81 SER A CA 1
ATOM 672 C C . SER A 1 81 ? 24.989 3.521 -10.693 1.00 47.56 81 SER A C 1
ATOM 674 O O . SER A 1 81 ? 25.827 3.519 -9.806 1.00 47.56 81 SER A O 1
ATOM 676 N N . ASP A 1 82 ? 24.694 2.445 -11.414 1.00 47.62 82 ASP A N 1
ATOM 677 C CA . ASP A 1 82 ? 25.578 1.288 -11.540 1.00 47.62 82 ASP A CA 1
ATOM 678 C C . ASP A 1 82 ? 25.829 1.066 -13.032 1.00 47.62 82 ASP A C 1
ATOM 680 O O . ASP A 1 82 ? 25.140 0.298 -13.713 1.00 47.62 82 ASP A O 1
ATOM 684 N N . ARG A 1 83 ? 26.800 1.818 -13.552 1.00 42.31 83 ARG A N 1
ATOM 685 C CA . ARG A 1 83 ? 27.631 1.406 -14.680 1.00 42.31 83 ARG A CA 1
ATOM 686 C C . ARG A 1 83 ? 28.964 2.129 -14.657 1.00 42.31 83 ARG A C 1
ATOM 688 O O . ARG A 1 83 ? 28.947 3.354 -14.406 1.00 42.31 83 ARG A O 1
#

Solvent-accessible surface area (backbone atoms only — not comparable to full-atom values): 5639 Å² total; per-residue (Å²): 136,85,76,78,79,72,81,76,70,73,80,75,73,89,61,85,41,73,49,81,40,84,44,78,46,75,28,86,51,70,34,72,90,37,99,90,49,64,42,48,55,76,40,74,49,76,48,57,34,38,35,36,36,38,74,51,98,88,36,85,70,43,82,45,80,45,89,49,84,78,79,69,94,69,86,83,79,76,83,79,88,82,127

Sequence (83 aa):
MEGTAGRRFPPARRGPHRTRALTEFHAFHDREQFTFGPLRAGDVDRCTNMVHYDLRDGLFARIRVGRYRAWSADKRLERRSDR

Mean predicted aligned error: 12.65 Å

Secondary structure (DSSP, 8-state):
--------PPP--SS-EEEEEEEEEE-SS-BSS-TTS-B-TT-EEEEEEEEEEEEETTEEEEEEEE------S----------